Protein AF-A0A9E1XQH5-F1 (afdb_monomer)

Solvent-accessible surface area (backbone atoms only — not comparable to full-atom values): 9138 Å² total; per-residue (Å²): 137,60,81,67,62,64,58,46,59,75,70,73,56,72,79,75,79,76,75,73,79,72,80,65,74,75,76,65,63,67,52,46,58,40,55,69,58,86,58,77,74,55,77,89,54,70,82,54,55,80,88,48,47,65,60,53,40,61,75,55,39,79,35,93,59,53,69,52,74,46,81,40,78,41,68,37,90,50,63,45,96,88,67,48,63,38,78,68,43,77,44,39,32,31,36,38,61,39,36,73,74,41,15,48,62,54,20,48,73,74,64,30,89,39,46,25,66,30,34,37,34,77,34,44,41,31,38,46,40,67,46,35,83,65,12,69,44,50,46,53,52,50,50,54,52,50,51,52,52,55,54,60,74,74,108

Foldseek 3Di:
DDPVVVVCVVVVDDPDPDPPPPPPPPQPFQDQEAAFDQDDDDPVCPPDDPVCLQVLLQVQQPAPQRKDKDFDFDFGPDADPVRDTHGPDGGIKIAGPLQVVCQCVVCVVVVHPHGHGIYDCVSVCRDGRVDPCNHPSRVVVVVVVVVVVVVVVVD

Nearest PDB structures (foldseek):
  7e3v-assembly1_A  TM=2.624E-01  e=3.618E+00  Staphylococcus aureus
  6zs9-assembly1_XU  TM=2.353E-01  e=4.732E+00  Homo sapiens

Structure (mmCIF, N/CA/C/O backbone):
data_AF-A0A9E1XQH5-F1
#
_entry.id   AF-A0A9E1XQH5-F1
#
loop_
_atom_site.group_PDB
_atom_site.id
_atom_site.type_symbol
_atom_site.label_atom_id
_atom_site.label_alt_id
_atom_site.label_comp_id
_atom_site.label_asym_id
_atom_site.label_entity_id
_atom_site.label_seq_id
_atom_site.pdbx_PDB_ins_code
_atom_site.Cartn_x
_atom_site.Cartn_y
_atom_site.Cartn_z
_atom_site.occupancy
_atom_site.B_iso_or_equiv
_atom_site.auth_seq_id
_atom_site.auth_comp_id
_atom_site.auth_asym_id
_atom_site.auth_atom_id
_atom_site.pdbx_PDB_model_num
ATOM 1 N N . MET A 1 1 ? 45.219 -34.384 13.276 1.00 51.94 1 MET A N 1
ATOM 2 C CA . MET A 1 1 ? 45.361 -34.527 14.739 1.00 51.94 1 MET A CA 1
ATOM 3 C C . MET A 1 1 ? 46.814 -34.244 15.077 1.00 51.94 1 MET A C 1
ATOM 5 O O . MET A 1 1 ? 47.657 -35.108 14.854 1.00 51.94 1 MET A O 1
ATOM 9 N N . GLY A 1 2 ? 47.129 -32.997 15.432 1.00 57.16 2 GLY A N 1
ATOM 10 C CA . GLY A 1 2 ? 48.512 -32.552 15.607 1.00 57.16 2 GLY A CA 1
ATOM 11 C C . GLY A 1 2 ? 49.075 -32.980 16.961 1.00 57.16 2 GLY A C 1
ATOM 12 O O . GLY A 1 2 ? 48.338 -33.133 17.928 1.00 57.16 2 GLY A O 1
ATOM 13 N N . LEU A 1 3 ? 50.396 -33.147 17.048 1.00 57.19 3 LEU A N 1
ATOM 14 C CA . LEU A 1 3 ? 51.110 -33.479 18.291 1.00 57.19 3 LEU A CA 1
ATOM 15 C C . LEU A 1 3 ? 50.850 -32.455 19.420 1.00 57.19 3 LEU A C 1
ATOM 17 O O . LEU A 1 3 ? 50.901 -32.804 20.595 1.00 57.19 3 LEU A O 1
ATOM 21 N N . LEU A 1 4 ? 50.521 -31.212 19.053 1.00 59.56 4 LEU A N 1
ATOM 22 C CA . LEU A 1 4 ? 50.215 -30.117 19.976 1.00 59.56 4 LEU A CA 1
ATOM 23 C C . LEU A 1 4 ? 48.870 -30.288 20.704 1.00 59.56 4 LEU A C 1
ATOM 25 O O . LEU A 1 4 ? 48.764 -29.874 21.856 1.00 59.56 4 LEU A O 1
ATOM 29 N N . ASP A 1 5 ? 4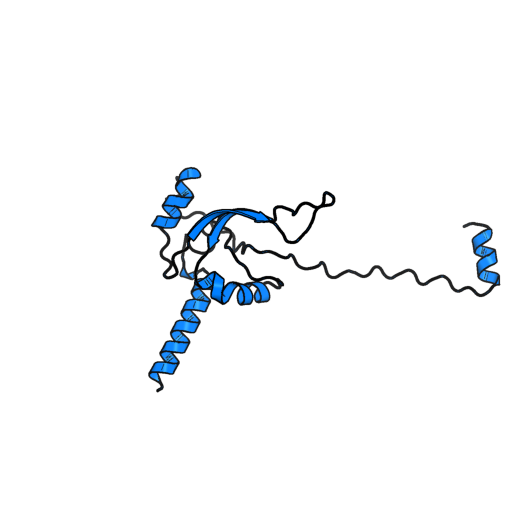7.883 -30.954 20.093 1.00 56.72 5 ASP A N 1
ATOM 30 C CA . ASP A 1 5 ? 46.562 -31.164 20.709 1.00 56.72 5 ASP A CA 1
ATOM 31 C C . ASP A 1 5 ? 46.646 -32.121 21.910 1.00 56.72 5 ASP A C 1
ATOM 33 O O . ASP A 1 5 ? 45.965 -31.938 22.915 1.00 56.72 5 ASP A O 1
ATOM 37 N N . LYS A 1 6 ? 47.569 -33.090 21.860 1.00 58.00 6 LYS A N 1
ATOM 38 C CA . LYS A 1 6 ? 47.775 -34.075 22.934 1.00 58.00 6 LYS A CA 1
ATOM 39 C C . LYS A 1 6 ? 48.480 -33.505 24.169 1.00 58.00 6 LYS A C 1
ATOM 41 O O . LYS A 1 6 ? 48.328 -34.043 25.260 1.00 58.00 6 LYS A O 1
ATOM 46 N N . ILE A 1 7 ? 49.255 -32.427 24.019 1.00 61.50 7 ILE A N 1
ATOM 47 C CA . ILE A 1 7 ? 49.941 -31.770 25.147 1.00 61.50 7 ILE A CA 1
ATOM 48 C C . ILE A 1 7 ? 48.955 -30.887 25.928 1.00 61.50 7 ILE A C 1
ATOM 50 O O . ILE A 1 7 ? 49.052 -30.784 27.149 1.00 61.50 7 ILE A O 1
ATOM 54 N N . ALA A 1 8 ? 47.969 -30.296 25.246 1.00 57.22 8 ALA A N 1
ATOM 55 C CA . ALA A 1 8 ? 46.951 -29.457 25.875 1.00 57.22 8 ALA A CA 1
ATOM 56 C C . ALA A 1 8 ? 45.984 -30.252 26.777 1.00 57.22 8 ALA A C 1
ATOM 58 O O . ALA A 1 8 ? 45.552 -29.732 27.808 1.00 57.22 8 ALA A O 1
ATOM 59 N N . GLU A 1 9 ? 45.704 -31.519 26.447 1.00 57.19 9 GLU A N 1
ATOM 60 C CA . GLU A 1 9 ? 44.874 -32.415 27.270 1.00 57.19 9 GLU A CA 1
ATOM 61 C C . GLU A 1 9 ? 45.550 -32.820 28.596 1.00 57.19 9 GLU A C 1
ATOM 63 O O . GLU A 1 9 ? 44.859 -33.051 29.587 1.00 57.19 9 GLU A O 1
ATOM 68 N N . LEU A 1 10 ? 46.890 -32.824 28.671 1.00 61.06 10 LEU A N 1
ATOM 69 C CA . LEU A 1 10 ? 47.632 -33.183 29.890 1.00 61.06 10 LEU A CA 1
ATOM 70 C C . LEU A 1 10 ? 47.604 -32.090 30.979 1.00 61.06 10 LEU A C 1
ATOM 72 O O . LEU A 1 10 ? 47.848 -32.381 32.147 1.00 61.06 10 LEU A O 1
ATOM 76 N N . PHE A 1 11 ? 47.289 -30.842 30.613 1.00 63.22 11 PHE A N 1
ATOM 77 C CA . PHE A 1 11 ? 47.211 -29.692 31.528 1.00 63.22 11 PHE A CA 1
ATOM 78 C C . PHE A 1 11 ? 45.770 -29.314 31.917 1.00 63.22 11 PHE A C 1
ATOM 80 O O . PHE A 1 11 ? 45.518 -28.202 32.381 1.00 63.22 11 PHE A O 1
ATOM 87 N N . GLY A 1 12 ? 44.808 -30.230 31.749 1.00 53.56 12 GLY A N 1
ATOM 88 C CA . GLY A 1 12 ? 43.446 -30.065 32.272 1.00 53.56 12 GLY A CA 1
ATOM 89 C C . GLY A 1 12 ? 42.628 -28.960 31.599 1.00 53.56 12 GLY A C 1
ATOM 90 O O . GLY A 1 12 ? 41.647 -28.479 32.168 1.00 53.56 12 GLY A O 1
ATOM 91 N N . ARG A 1 13 ? 43.005 -28.534 30.388 1.00 53.34 13 ARG A N 1
ATOM 92 C CA . ARG A 1 13 ? 42.251 -27.524 29.645 1.00 53.34 13 ARG A CA 1
ATOM 93 C C . ARG A 1 13 ? 41.124 -28.215 28.883 1.00 53.34 13 ARG A C 1
ATOM 95 O O . ARG A 1 13 ? 41.346 -28.783 27.820 1.00 53.34 13 ARG A O 1
ATOM 102 N N . ALA A 1 14 ? 39.921 -28.186 29.457 1.00 55.75 14 ALA A N 1
ATOM 103 C CA . ALA A 1 14 ? 38.714 -28.667 28.793 1.00 55.75 14 ALA A CA 1
ATOM 104 C C . ALA A 1 14 ? 38.584 -28.027 27.394 1.00 55.75 14 ALA A C 1
ATOM 106 O O . ALA A 1 14 ? 38.862 -26.826 27.257 1.00 55.75 14 ALA A O 1
ATOM 107 N N . PRO A 1 15 ? 38.181 -28.790 26.359 1.00 46.06 15 PRO A N 1
ATOM 108 C CA . PRO A 1 15 ? 37.959 -28.232 25.033 1.00 46.06 15 PRO A CA 1
ATOM 109 C C . PRO A 1 15 ? 36.944 -27.094 25.142 1.00 46.06 15 PRO A C 1
ATOM 111 O O . PRO A 1 15 ? 35.913 -27.229 25.804 1.00 46.06 15 PRO A O 1
ATOM 114 N N . ALA A 1 16 ? 37.266 -25.952 24.528 1.00 53.50 16 ALA A N 1
ATOM 115 C CA . ALA A 1 16 ? 36.367 -24.808 24.493 1.00 53.50 16 ALA A CA 1
ATOM 116 C C . ALA A 1 16 ? 34.998 -25.273 23.970 1.00 53.50 16 ALA A C 1
ATOM 118 O O . ALA A 1 16 ? 34.963 -25.992 22.964 1.00 53.50 16 ALA A O 1
ATOM 119 N N . PRO A 1 17 ? 33.883 -24.910 24.631 1.00 44.25 17 PRO A N 1
ATOM 120 C CA . PRO A 1 17 ? 32.570 -25.289 24.144 1.00 44.25 17 PRO A CA 1
ATOM 121 C C . PRO A 1 17 ? 32.439 -24.768 22.715 1.00 44.25 17 PRO A C 1
ATOM 123 O O . PRO A 1 17 ? 32.584 -23.568 22.471 1.00 44.25 17 PRO A O 1
ATOM 126 N N . GLN A 1 18 ? 32.217 -25.683 21.768 1.00 46.84 18 GLN A N 1
ATOM 127 C CA . GLN A 1 18 ? 31.791 -25.326 20.423 1.00 46.84 18 GLN A CA 1
ATOM 128 C C . GLN A 1 18 ? 30.598 -24.399 20.592 1.00 46.84 18 GLN A C 1
ATOM 130 O O . GLN A 1 18 ? 29.584 -24.793 21.171 1.00 46.84 18 GLN A O 1
ATOM 135 N N . ALA A 1 19 ? 30.760 -23.148 20.160 1.00 44.06 19 ALA A N 1
ATOM 136 C CA . ALA A 1 19 ? 29.674 -22.197 20.123 1.00 44.06 19 ALA A CA 1
ATOM 137 C C . ALA A 1 19 ? 28.535 -22.870 19.359 1.00 44.06 19 ALA A C 1
ATOM 139 O O . ALA A 1 19 ? 28.650 -23.110 18.155 1.00 44.06 19 ALA A O 1
ATOM 140 N N . ALA A 1 20 ? 27.470 -23.230 20.078 1.00 42.19 20 ALA A N 1
ATOM 141 C CA . ALA A 1 20 ? 26.219 -23.607 19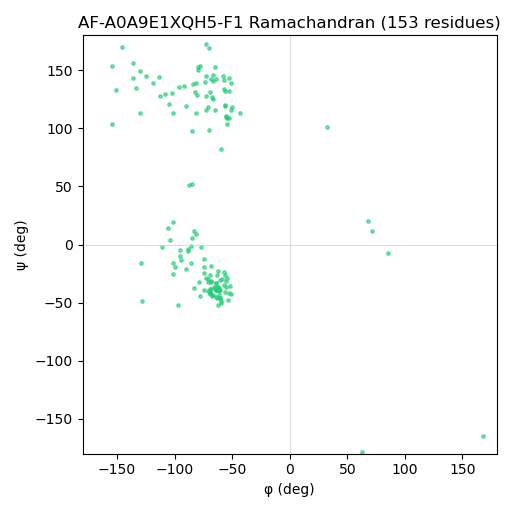.462 1.00 42.19 20 ALA A CA 1
ATOM 142 C C . ALA A 1 20 ? 25.910 -22.489 18.470 1.00 42.19 20 ALA A C 1
ATOM 144 O O . ALA A 1 20 ? 25.842 -21.321 18.865 1.00 42.19 20 ALA A O 1
ATOM 145 N N . ALA A 1 21 ? 25.831 -22.831 17.184 1.00 41.75 21 ALA A N 1
ATOM 146 C CA . ALA A 1 21 ? 25.380 -21.904 16.171 1.00 41.75 21 ALA A CA 1
ATOM 147 C C . ALA A 1 21 ? 24.021 -21.400 16.649 1.00 41.75 21 ALA A C 1
ATOM 149 O O . ALA A 1 21 ? 23.037 -22.138 16.626 1.00 41.75 21 ALA A O 1
ATOM 150 N N . ALA A 1 22 ? 23.993 -20.172 17.169 1.00 43.47 22 ALA A N 1
ATOM 151 C CA . ALA A 1 22 ? 22.757 -19.484 17.433 1.00 43.47 22 ALA A CA 1
ATOM 152 C C . ALA A 1 22 ? 22.026 -19.499 16.094 1.00 43.47 22 ALA A C 1
ATOM 154 O O . ALA A 1 22 ? 22.469 -18.870 15.130 1.00 43.47 22 ALA A O 1
ATOM 155 N N . THR A 1 23 ? 20.942 -20.265 16.011 1.00 44.19 23 THR A N 1
ATOM 156 C CA . THR A 1 23 ? 19.894 -20.048 15.025 1.00 44.19 23 THR A CA 1
ATOM 157 C C . THR A 1 23 ? 19.378 -18.650 15.307 1.00 44.19 23 THR A C 1
ATOM 159 O O . THR A 1 23 ? 18.441 -18.466 16.081 1.00 44.19 23 THR A O 1
ATOM 162 N N . GLY A 1 24 ? 20.092 -17.650 14.789 1.00 42.28 24 GLY A N 1
ATOM 163 C CA . GLY A 1 24 ? 19.702 -16.265 14.895 1.00 42.28 24 GLY A CA 1
ATOM 164 C C . GLY A 1 24 ? 18.313 -16.189 14.303 1.00 42.28 24 GLY A C 1
ATOM 165 O O . GLY A 1 24 ? 18.127 -16.564 13.143 1.00 42.28 24 GLY A O 1
ATOM 166 N N . GLU A 1 25 ? 17.343 -15.767 15.113 1.00 50.75 25 GLU A N 1
ATOM 167 C CA . GLU A 1 25 ? 16.051 -15.331 14.608 1.00 50.75 25 GLU A CA 1
ATOM 168 C C . GLU A 1 25 ? 16.336 -14.465 13.387 1.00 50.75 25 GLU A C 1
ATOM 170 O O . GLU A 1 25 ? 16.982 -13.417 13.497 1.00 50.75 25 GLU A O 1
ATOM 175 N N . GLN A 1 26 ? 15.940 -14.941 12.203 1.00 53.28 26 GLN A N 1
ATOM 176 C CA . GLN A 1 26 ? 16.065 -14.149 10.994 1.00 53.28 26 GLN A CA 1
ATOM 177 C C . GLN A 1 26 ? 15.331 -12.846 11.270 1.00 53.28 26 GLN A C 1
ATOM 179 O O . GLN A 1 26 ? 14.109 -12.828 11.429 1.00 53.28 26 GLN A O 1
ATOM 184 N N . LYS A 1 27 ? 16.104 -11.766 11.407 1.00 60.59 27 LYS A N 1
ATOM 185 C CA . LYS A 1 27 ? 15.593 -10.443 11.735 1.00 60.59 27 LYS A CA 1
ATOM 186 C C . LYS A 1 27 ? 14.518 -10.125 10.701 1.00 60.59 27 LYS A C 1
ATOM 188 O O . LYS A 1 27 ? 14.832 -9.978 9.513 1.00 60.59 27 LYS A O 1
ATOM 193 N N . LYS A 1 28 ? 13.257 -10.124 11.147 1.00 63.56 28 LYS A N 1
ATOM 194 C CA . LYS A 1 28 ? 12.095 -10.038 10.258 1.00 63.56 28 LYS A CA 1
ATOM 195 C C . LYS A 1 28 ? 12.242 -8.825 9.333 1.00 63.56 28 LYS A C 1
ATOM 197 O O . LYS A 1 28 ? 12.821 -7.815 9.750 1.00 63.56 28 LYS A O 1
ATOM 202 N N . PRO A 1 29 ? 11.808 -8.932 8.065 1.00 63.81 29 PRO A N 1
ATOM 203 C CA . PRO A 1 29 ? 12.027 -7.878 7.088 1.00 63.81 29 PRO A CA 1
ATOM 204 C C . PRO A 1 29 ? 11.435 -6.555 7.588 1.00 63.81 29 PRO A C 1
ATOM 206 O O . PRO A 1 29 ? 10.401 -6.521 8.242 1.00 63.81 29 PRO A O 1
ATOM 209 N N . ALA A 1 30 ? 12.124 -5.451 7.322 1.00 71.25 30 ALA A N 1
ATOM 210 C CA . ALA A 1 30 ? 11.642 -4.116 7.655 1.00 71.25 30 ALA A CA 1
ATOM 211 C C . ALA A 1 30 ? 10.788 -3.584 6.500 1.00 71.25 30 ALA A C 1
ATOM 213 O O . ALA A 1 30 ? 11.089 -2.520 5.963 1.00 71.25 30 ALA A O 1
ATOM 214 N N . ARG A 1 31 ? 9.802 -4.375 6.051 1.00 82.25 31 ARG A N 1
ATOM 215 C CA . ARG A 1 31 ? 9.032 -4.017 4.862 1.00 82.25 31 ARG A CA 1
ATOM 216 C C . ARG A 1 31 ? 8.189 -2.773 5.136 1.00 82.25 31 ARG A C 1
ATOM 218 O O . ARG A 1 31 ? 7.427 -2.720 6.099 1.00 82.25 31 ARG A O 1
ATOM 225 N N . GLN A 1 32 ? 8.324 -1.774 4.276 1.00 85.94 32 GLN A N 1
ATOM 226 C CA . GLN A 1 32 ? 7.531 -0.546 4.273 1.00 85.94 32 GLN A CA 1
ATOM 227 C C . GLN A 1 32 ? 6.336 -0.633 3.322 1.00 85.94 32 GLN A C 1
ATOM 229 O O . GLN A 1 32 ? 5.434 0.209 3.394 1.00 85.94 32 GLN A O 1
ATOM 234 N N . VAL A 1 33 ? 6.315 -1.646 2.454 1.00 87.81 33 VAL A N 1
ATOM 235 C CA . VAL A 1 33 ? 5.271 -1.860 1.450 1.00 87.81 33 VAL A CA 1
ATOM 236 C C . VAL A 1 33 ? 4.474 -3.120 1.764 1.00 87.81 33 VAL A C 1
ATOM 238 O O . VAL A 1 33 ? 5.041 -4.196 1.959 1.00 87.81 33 VAL A O 1
ATOM 241 N N . TYR A 1 34 ? 3.151 -2.982 1.802 1.00 86.69 34 TYR A N 1
ATOM 242 C CA . TYR A 1 34 ? 2.228 -4.104 1.912 1.00 86.69 34 TYR A CA 1
ATOM 243 C C . TYR A 1 34 ? 2.018 -4.742 0.536 1.00 86.69 34 TYR A C 1
ATOM 245 O O . TYR A 1 34 ? 1.435 -4.106 -0.337 1.00 86.69 34 TYR A O 1
ATOM 253 N N . GLY A 1 35 ? 2.480 -5.983 0.357 1.00 80.88 35 GLY A N 1
ATOM 254 C CA . GLY A 1 35 ? 2.369 -6.729 -0.908 1.00 80.88 35 GLY A CA 1
ATOM 255 C C . GLY A 1 35 ? 0.944 -7.178 -1.248 1.00 80.88 35 GLY A C 1
ATOM 256 O O . GLY A 1 35 ? 0.569 -7.220 -2.413 1.00 80.88 35 GLY A O 1
ATOM 257 N N . GLY A 1 36 ? 0.135 -7.471 -0.224 1.00 75.94 36 GLY A N 1
ATOM 258 C CA . GLY A 1 36 ? -1.198 -8.043 -0.400 1.00 75.94 36 GLY A CA 1
ATOM 259 C C . GLY A 1 36 ? -1.197 -9.431 -1.058 1.00 75.94 36 GLY A C 1
ATOM 260 O O . GLY A 1 36 ? -0.139 -10.007 -1.313 1.00 75.94 36 GLY A O 1
ATOM 261 N N . PRO A 1 37 ? -2.389 -10.007 -1.280 1.00 70.88 37 PRO A N 1
ATOM 262 C CA . PRO A 1 37 ? -2.530 -11.211 -2.084 1.00 70.88 37 PRO A CA 1
ATOM 263 C C . PRO A 1 37 ? -2.331 -10.889 -3.569 1.00 70.88 37 PRO A C 1
ATOM 265 O O . PRO A 1 37 ? -2.765 -9.839 -4.050 1.00 70.88 37 PRO A O 1
ATOM 268 N N . GLU A 1 38 ? -1.736 -11.823 -4.304 1.00 69.62 38 GLU A N 1
ATOM 269 C CA . GLU A 1 38 ? -1.740 -11.789 -5.763 1.00 69.62 38 GLU A CA 1
ATOM 270 C C . GLU A 1 38 ? -3.162 -12.064 -6.272 1.00 69.62 38 GLU A C 1
ATOM 272 O O . GLU A 1 38 ? -3.839 -12.979 -5.797 1.00 69.62 38 GLU A O 1
ATOM 277 N N . ILE A 1 39 ? -3.651 -11.225 -7.187 1.00 72.56 39 ILE A N 1
ATOM 278 C CA . ILE A 1 39 ? -5.005 -11.333 -7.740 1.00 72.56 39 ILE A CA 1
ATOM 279 C C . ILE A 1 39 ? -4.945 -11.121 -9.247 1.00 72.56 39 ILE A C 1
ATOM 281 O O . ILE A 1 39 ? -4.187 -10.274 -9.726 1.00 72.56 39 ILE A O 1
ATOM 285 N N . GLU A 1 40 ? -5.780 -11.856 -9.976 1.00 75.19 40 GLU A N 1
ATOM 286 C CA . GLU A 1 40 ? -5.930 -11.692 -11.417 1.00 75.19 40 GLU A CA 1
ATOM 287 C C . GLU A 1 40 ? -6.359 -10.263 -11.798 1.00 75.19 40 GLU A C 1
ATOM 289 O O . GLU A 1 40 ? -7.148 -9.630 -11.079 1.00 75.19 40 GLU A O 1
ATOM 294 N N . PRO A 1 41 ? -5.869 -9.750 -12.942 1.00 74.44 41 PRO A N 1
ATOM 295 C CA . PRO A 1 41 ? -6.349 -8.501 -13.503 1.00 74.44 41 PRO A CA 1
ATOM 296 C C . PRO A 1 41 ? -7.865 -8.512 -13.759 1.00 74.44 41 PRO A C 1
ATOM 298 O O . PRO A 1 41 ? -8.372 -9.460 -14.354 1.00 74.44 41 PRO A O 1
ATOM 301 N N . PRO A 1 42 ? -8.606 -7.458 -13.371 1.00 73.00 42 PRO A N 1
ATOM 302 C CA . PRO A 1 42 ? -9.975 -7.248 -13.788 1.00 73.00 42 PRO A CA 1
ATOM 303 C C . PRO A 1 42 ? -10.021 -7.011 -15.298 1.00 73.00 42 PRO A C 1
ATOM 305 O O . PRO A 1 42 ? -9.084 -6.482 -15.900 1.00 73.00 42 PRO A O 1
ATOM 308 N N . GLU A 1 43 ? -11.159 -7.352 -15.892 1.00 80.31 43 GLU A N 1
ATOM 309 C CA . GLU A 1 43 ? -11.375 -7.338 -17.341 1.00 80.31 43 GLU A CA 1
ATOM 310 C C . GLU A 1 43 ? -11.024 -5.991 -17.993 1.00 80.31 43 GLU A C 1
ATOM 312 O O . GLU A 1 43 ? -10.339 -5.957 -19.013 1.00 80.31 43 GLU A O 1
ATOM 317 N N . TRP A 1 44 ? -11.385 -4.871 -17.353 1.00 78.50 44 TRP A N 1
ATOM 318 C CA . TRP A 1 44 ? -11.092 -3.521 -17.854 1.00 78.50 44 TRP A CA 1
ATOM 319 C C . TRP A 1 44 ? -9.593 -3.213 -17.972 1.00 78.50 44 TRP A C 1
ATOM 321 O O . TRP A 1 44 ? -9.208 -2.320 -18.723 1.00 78.50 44 TRP A O 1
ATOM 331 N N . ALA A 1 45 ? -8.747 -3.923 -17.224 1.00 79.12 45 ALA A N 1
ATOM 332 C CA . ALA A 1 45 ? -7.312 -3.690 -17.179 1.00 79.12 45 ALA A CA 1
ATOM 333 C C . ALA A 1 45 ? -6.507 -4.682 -18.028 1.00 79.12 45 ALA A C 1
ATOM 335 O O . ALA A 1 45 ? -5.348 -4.411 -18.339 1.00 79.12 45 ALA A O 1
ATOM 336 N N . ALA A 1 46 ? -7.114 -5.804 -18.430 1.00 79.56 46 ALA A N 1
ATOM 337 C CA . ALA A 1 46 ? -6.450 -6.879 -19.165 1.00 79.56 46 ALA A CA 1
ATOM 338 C C . ALA A 1 46 ? -5.884 -6.424 -20.525 1.00 79.56 46 ALA A C 1
ATOM 340 O O . ALA A 1 46 ? -4.863 -6.939 -20.975 1.00 79.56 46 ALA A O 1
ATOM 341 N N . SER A 1 47 ? -6.514 -5.433 -21.162 1.00 80.94 47 SER A N 1
ATOM 342 C CA . SER A 1 47 ? -6.109 -4.889 -22.464 1.00 80.94 47 SER A CA 1
ATOM 343 C C . SER A 1 47 ? -5.408 -3.527 -22.387 1.00 80.94 47 SER A C 1
ATOM 345 O O . SER A 1 47 ? -5.118 -2.933 -23.427 1.00 80.94 47 SER A O 1
ATOM 347 N N . LEU A 1 48 ? -5.158 -2.989 -21.186 1.00 81.75 48 LEU A N 1
ATOM 348 C CA . LEU A 1 48 ? -4.572 -1.656 -21.039 1.00 81.75 48 LEU A CA 1
ATOM 349 C C . LEU A 1 48 ? -3.041 -1.682 -21.151 1.00 81.75 48 LEU A C 1
ATOM 351 O O . LEU A 1 48 ? -2.380 -2.522 -20.536 1.00 81.75 48 LEU A O 1
ATOM 355 N N . PRO A 1 4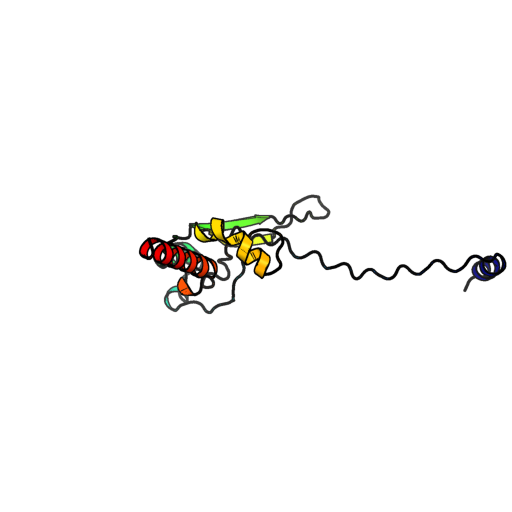9 ? -2.430 -0.714 -21.859 1.00 82.12 49 PRO A N 1
ATOM 356 C CA . PRO A 1 49 ? -0.984 -0.561 -21.842 1.00 82.12 49 PRO A CA 1
ATOM 357 C C . PRO A 1 49 ? -0.511 -0.139 -20.445 1.00 82.12 49 PRO A C 1
ATOM 359 O O . PRO A 1 49 ? -1.159 0.667 -19.774 1.00 82.12 49 PRO A O 1
ATOM 362 N N . LYS A 1 50 ? 0.676 -0.607 -20.030 1.00 73.75 50 LYS A N 1
ATOM 363 C CA . LYS A 1 50 ? 1.244 -0.341 -18.692 1.00 73.75 50 LYS A CA 1
ATOM 364 C C . LYS A 1 50 ? 1.275 1.151 -18.328 1.00 73.75 50 LYS A C 1
ATOM 366 O O . LYS A 1 50 ? 1.023 1.508 -17.183 1.00 73.75 50 LYS A O 1
ATOM 371 N N . ALA A 1 51 ? 1.517 2.021 -19.312 1.00 79.06 51 ALA A N 1
ATOM 372 C CA . ALA A 1 51 ? 1.524 3.476 -19.142 1.00 79.06 51 ALA A CA 1
ATOM 373 C C . ALA A 1 51 ? 0.160 4.066 -18.732 1.00 79.06 51 ALA A C 1
ATOM 375 O O . ALA A 1 51 ? 0.114 5.118 -18.103 1.00 79.06 51 ALA A O 1
ATOM 376 N N . LYS A 1 52 ? -0.947 3.394 -19.071 1.00 82.94 52 LYS A N 1
ATOM 377 C CA . LYS A 1 52 ? -2.319 3.824 -18.766 1.00 82.94 52 LYS A CA 1
ATOM 378 C C . LYS A 1 52 ? -2.885 3.211 -17.489 1.00 82.94 52 LYS A C 1
ATOM 380 O O . LYS A 1 52 ? -3.915 3.671 -17.009 1.00 82.94 52 LYS A O 1
ATOM 385 N N . LEU A 1 53 ? -2.201 2.227 -16.901 1.00 76.81 53 LEU A N 1
ATOM 386 C CA . LEU A 1 53 ? -2.682 1.545 -15.698 1.00 76.81 53 LEU A CA 1
ATOM 387 C C . LEU A 1 53 ? -2.855 2.496 -14.510 1.00 76.81 53 LEU A C 1
ATOM 389 O O . LEU A 1 53 ? -3.841 2.376 -13.796 1.00 76.81 53 LEU A O 1
ATOM 393 N N . MET A 1 54 ? -1.950 3.459 -14.305 1.00 78.12 54 MET A N 1
ATOM 394 C CA . MET A 1 54 ? -2.067 4.419 -13.196 1.00 78.12 54 MET A CA 1
ATOM 395 C C . MET A 1 54 ? -3.310 5.313 -13.306 1.00 78.12 54 MET A C 1
ATOM 397 O O . MET A 1 54 ? -4.021 5.507 -12.318 1.00 78.12 54 MET A O 1
ATOM 401 N N . GLU A 1 55 ? -3.562 5.849 -14.502 1.00 81.44 55 GLU A N 1
ATOM 402 C CA . GLU A 1 55 ? -4.721 6.697 -14.806 1.00 81.44 55 GLU A CA 1
ATOM 403 C C . GLU A 1 55 ? -6.014 5.896 -14.608 1.00 81.44 55 GLU A C 1
ATOM 405 O O . GLU A 1 55 ? -6.843 6.256 -13.775 1.00 81.44 55 GLU A O 1
ATOM 410 N N . ALA A 1 56 ? -6.102 4.721 -15.236 1.00 79.06 56 ALA A N 1
ATOM 411 C CA . ALA A 1 56 ? -7.260 3.843 -15.125 1.00 79.06 56 ALA A CA 1
ATOM 412 C C . ALA A 1 56 ? -7.510 3.359 -13.684 1.00 79.06 56 ALA A C 1
ATOM 414 O O . ALA A 1 56 ? -8.646 3.347 -13.224 1.00 79.06 56 ALA A O 1
ATOM 415 N N . CYS A 1 57 ? -6.467 3.032 -12.914 1.00 76.25 57 CYS A N 1
ATOM 416 C CA . CYS A 1 57 ? -6.624 2.677 -11.499 1.00 76.25 57 CYS A CA 1
ATOM 417 C C . CYS A 1 57 ? -7.146 3.841 -10.659 1.00 76.25 57 CYS A C 1
ATOM 419 O O . CYS A 1 57 ? -7.874 3.616 -9.697 1.00 76.25 57 CYS A O 1
ATOM 421 N N . THR A 1 58 ? -6.779 5.075 -11.003 1.00 76.12 58 THR A N 1
ATOM 422 C CA . THR A 1 58 ? -7.270 6.267 -10.304 1.00 76.12 58 THR A CA 1
ATOM 423 C C . THR A 1 58 ? -8.744 6.518 -10.618 1.00 76.12 58 THR A C 1
ATOM 425 O O . THR A 1 58 ? -9.506 6.846 -9.710 1.00 76.12 58 THR A O 1
ATOM 428 N N . GLU A 1 59 ? -9.157 6.322 -11.871 1.00 78.31 59 GLU A N 1
ATOM 429 C CA . GLU A 1 59 ? -10.552 6.453 -12.314 1.00 78.31 59 GLU A CA 1
ATOM 430 C C . GLU A 1 59 ? -11.456 5.351 -11.747 1.00 78.31 59 GLU A C 1
ATOM 432 O O . GLU A 1 59 ? -12.589 5.618 -11.351 1.00 78.31 59 GLU A O 1
ATOM 437 N N . GLN A 1 60 ? -10.943 4.123 -11.657 1.00 74.50 60 GLN A N 1
ATOM 438 C CA . GLN A 1 60 ? -11.684 2.950 -11.183 1.00 74.50 60 GLN A CA 1
ATOM 439 C C . GLN A 1 60 ? -11.617 2.760 -9.657 1.00 74.50 60 GLN A C 1
ATOM 441 O O . GLN A 1 60 ? -12.255 1.860 -9.111 1.00 74.50 60 GLN A O 1
ATOM 446 N N . ALA A 1 61 ? -10.856 3.581 -8.927 1.00 70.38 61 ALA A N 1
ATOM 447 C CA . ALA A 1 61 ? -10.731 3.462 -7.476 1.00 70.38 61 ALA A CA 1
ATOM 448 C C . ALA A 1 61 ? -12.033 3.862 -6.752 1.00 70.38 61 ALA A C 1
ATOM 450 O O . ALA A 1 61 ? -12.267 5.027 -6.441 1.00 70.38 61 ALA A O 1
ATOM 451 N N . VAL A 1 62 ? -12.842 2.871 -6.365 1.00 66.81 62 VAL A N 1
ATOM 452 C CA . VAL A 1 62 ? -14.126 3.063 -5.646 1.00 66.81 62 VAL A CA 1
ATOM 453 C C . VAL A 1 62 ? -13.944 3.231 -4.117 1.00 66.81 62 VAL A C 1
ATOM 455 O O . VAL A 1 62 ? -14.889 3.167 -3.332 1.00 66.81 62 VAL A O 1
ATOM 458 N N . CYS A 1 63 ? -12.717 3.434 -3.632 1.00 70.25 63 CYS A N 1
ATOM 459 C CA . CYS A 1 63 ? -12.443 3.517 -2.195 1.00 70.25 63 CYS A CA 1
ATOM 460 C C . CYS A 1 63 ? -12.779 4.903 -1.612 1.00 70.25 63 CYS A C 1
ATOM 462 O O . CYS A 1 63 ? -12.239 5.918 -2.053 1.00 70.25 63 CYS A O 1
ATOM 464 N N . ARG A 1 64 ? -13.565 4.944 -0.522 1.00 69.50 64 ARG A N 1
ATOM 465 C CA . ARG A 1 64 ? -13.897 6.184 0.220 1.00 69.50 64 ARG A CA 1
ATOM 466 C C . ARG A 1 64 ? -12.664 6.964 0.692 1.00 69.50 64 ARG A C 1
ATOM 468 O O . ARG A 1 64 ? -12.714 8.185 0.780 1.00 69.50 64 ARG A O 1
ATOM 475 N N . PHE A 1 65 ? -11.565 6.277 1.003 1.00 70.56 65 PHE A N 1
ATOM 476 C CA . PHE A 1 65 ? -10.328 6.908 1.482 1.00 70.56 65 PHE A CA 1
ATOM 477 C C . PHE A 1 65 ? -9.407 7.401 0.357 1.00 70.56 65 PHE A C 1
ATOM 479 O O . PHE A 1 65 ? -8.294 7.809 0.676 1.00 70.56 65 PHE A O 1
ATOM 486 N N . LYS A 1 66 ? -9.867 7.324 -0.907 1.00 71.12 66 LYS A N 1
ATOM 487 C CA . LYS A 1 66 ? -9.216 7.706 -2.174 1.00 71.12 66 LYS A CA 1
ATOM 488 C C . LYS A 1 66 ? -7.687 7.522 -2.181 1.00 71.12 66 LYS A C 1
ATOM 490 O O . LYS A 1 66 ? -6.966 8.369 -1.652 1.00 71.12 66 LYS A O 1
ATOM 495 N N . PRO A 1 67 ? -7.160 6.443 -2.785 1.00 76.44 67 PRO A N 1
ATOM 496 C CA . PRO A 1 67 ? -5.721 6.233 -2.827 1.00 76.44 67 PRO A CA 1
ATOM 497 C C . PRO A 1 67 ? -5.020 7.298 -3.685 1.00 76.44 67 PRO A C 1
ATOM 499 O O . PRO A 1 67 ? -5.507 7.677 -4.747 1.00 76.44 67 PRO A O 1
ATOM 502 N N . HIS A 1 68 ? -3.854 7.751 -3.232 1.00 82.25 68 HIS A N 1
ATOM 503 C CA . HIS A 1 68 ? -2.868 8.436 -4.056 1.00 82.25 68 HIS A CA 1
ATOM 504 C C . HIS A 1 68 ? -1.927 7.388 -4.651 1.00 82.25 68 HIS A C 1
ATOM 506 O O . HIS A 1 68 ? -1.288 6.648 -3.902 1.00 82.25 68 HIS A O 1
ATOM 512 N N . ILE A 1 69 ? -1.898 7.309 -5.980 1.00 82.38 69 ILE A N 1
ATOM 513 C CA . ILE A 1 69 ? -1.130 6.329 -6.750 1.00 82.38 69 ILE A CA 1
ATOM 514 C C . ILE A 1 69 ? 0.042 7.043 -7.419 1.00 82.38 69 ILE A C 1
ATOM 516 O O . ILE A 1 69 ? -0.149 8.065 -8.077 1.00 82.38 69 ILE A O 1
ATOM 520 N N . GLU A 1 70 ? 1.246 6.505 -7.261 1.00 81.38 70 GLU A N 1
ATOM 521 C CA . GLU A 1 70 ? 2.469 7.090 -7.810 1.00 81.38 70 GLU A CA 1
ATOM 522 C C . GLU A 1 70 ? 3.544 6.020 -8.035 1.00 81.38 70 GLU A C 1
ATOM 524 O O . GLU A 1 70 ? 3.570 4.986 -7.365 1.00 81.38 70 GLU A O 1
ATOM 529 N N . LEU A 1 71 ? 4.450 6.266 -8.984 1.00 84.38 71 LEU A N 1
ATOM 530 C CA . LEU A 1 71 ? 5.644 5.441 -9.146 1.00 84.38 71 LEU A CA 1
ATOM 531 C C . LEU A 1 71 ? 6.613 5.742 -7.995 1.00 84.38 71 LEU A C 1
ATOM 533 O O . LEU A 1 71 ? 6.938 6.903 -7.730 1.00 84.38 71 LEU A O 1
ATOM 537 N N . LYS A 1 72 ? 7.076 4.704 -7.303 1.00 85.50 72 LYS A N 1
ATOM 538 C CA . LYS A 1 72 ? 7.954 4.820 -6.145 1.00 85.50 72 LYS A CA 1
ATOM 539 C C . LYS A 1 72 ? 9.122 3.865 -6.222 1.00 85.50 72 LYS A C 1
ATOM 541 O O . LYS A 1 72 ? 8.952 2.663 -6.401 1.00 85.50 72 LYS A O 1
ATOM 546 N N . ARG A 1 73 ? 10.287 4.425 -5.909 1.00 87.94 73 ARG A N 1
ATOM 547 C CA . ARG A 1 73 ? 11.438 3.690 -5.408 1.00 87.94 73 ARG A CA 1
ATOM 548 C C . ARG A 1 73 ? 11.511 3.881 -3.898 1.00 87.94 73 ARG A C 1
ATOM 550 O O . ARG A 1 73 ? 11.719 4.996 -3.422 1.00 87.94 73 ARG A O 1
ATOM 557 N N . ILE A 1 74 ? 11.290 2.810 -3.147 1.00 86.31 74 ILE A N 1
ATOM 558 C CA . ILE A 1 74 ? 11.311 2.805 -1.685 1.00 86.31 74 ILE A CA 1
ATOM 559 C C . ILE A 1 74 ? 12.602 2.138 -1.250 1.00 86.31 74 ILE A C 1
ATOM 561 O O . ILE A 1 74 ? 12.878 0.992 -1.598 1.00 86.31 74 ILE A O 1
ATOM 565 N N . MET A 1 75 ? 13.397 2.886 -0.496 1.00 84.94 75 MET A N 1
ATOM 566 C CA . MET A 1 75 ? 14.650 2.400 0.060 1.00 84.94 75 MET A CA 1
ATOM 567 C C . MET A 1 75 ? 14.364 1.607 1.332 1.00 84.94 75 MET A C 1
ATOM 569 O O . MET A 1 75 ? 13.541 2.015 2.155 1.00 84.94 75 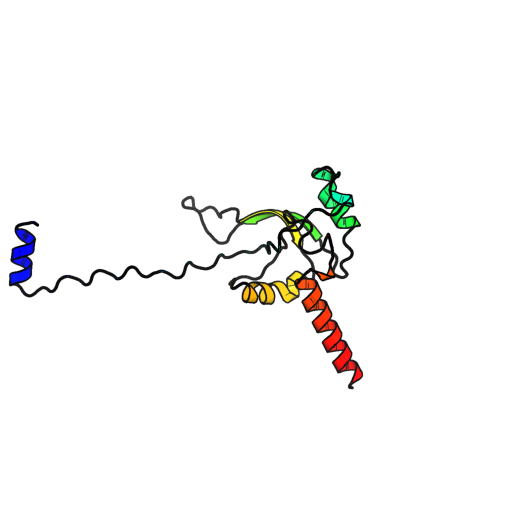MET A O 1
ATOM 573 N N . SER A 1 76 ? 15.064 0.493 1.498 1.00 80.00 76 SER A N 1
ATOM 574 C CA . SER A 1 76 ? 15.002 -0.315 2.705 1.00 80.00 76 SER A CA 1
ATOM 575 C C . SER A 1 76 ? 15.718 0.388 3.860 1.00 80.00 76 SER A C 1
ATOM 577 O O . SER A 1 76 ? 16.407 1.395 3.690 1.00 80.00 76 SER A O 1
ATOM 579 N N . THR A 1 77 ? 15.595 -0.174 5.058 1.00 75.00 77 THR A N 1
ATOM 580 C CA . THR A 1 77 ? 16.398 0.239 6.219 1.00 75.00 77 THR A CA 1
ATOM 581 C C . THR A 1 77 ? 17.756 -0.471 6.293 1.00 75.00 77 THR A C 1
ATOM 583 O O . THR A 1 77 ? 18.540 -0.206 7.205 1.00 75.00 77 THR A O 1
ATOM 586 N N . ARG A 1 78 ? 18.047 -1.377 5.351 1.00 75.56 78 ARG A N 1
ATOM 587 C CA . ARG A 1 78 ? 19.295 -2.141 5.273 1.00 75.56 78 ARG A CA 1
ATOM 588 C C . ARG A 1 78 ? 20.297 -1.405 4.391 1.00 75.56 78 ARG A C 1
ATOM 590 O O . ARG A 1 78 ? 19.951 -0.897 3.324 1.00 75.56 78 ARG A O 1
ATOM 597 N N . ARG A 1 79 ? 21.543 -1.354 4.863 1.00 79.75 79 ARG A N 1
ATOM 598 C CA . ARG A 1 79 ? 22.676 -0.828 4.101 1.00 79.75 79 ARG A CA 1
ATOM 599 C C . ARG A 1 79 ? 23.417 -1.975 3.432 1.00 79.75 79 ARG A C 1
ATOM 601 O O . ARG A 1 79 ? 23.675 -2.990 4.077 1.00 79.75 79 ARG A O 1
ATOM 608 N N . GLN A 1 80 ? 23.764 -1.778 2.170 1.00 77.44 80 GLN A N 1
ATOM 609 C CA . GLN A 1 80 ? 24.703 -2.611 1.438 1.00 77.44 80 GLN A CA 1
ATOM 610 C C . GLN A 1 80 ? 26.124 -2.401 1.965 1.00 77.44 80 GLN A C 1
ATOM 612 O O . GLN A 1 80 ? 26.410 -1.481 2.736 1.00 77.44 80 GLN A O 1
ATOM 617 N N . PHE A 1 81 ? 27.027 -3.274 1.524 1.00 79.38 81 PHE A N 1
ATOM 618 C CA . PHE A 1 81 ? 28.449 -3.202 1.849 1.00 79.38 81 PHE A CA 1
ATOM 619 C C . PHE A 1 81 ? 29.098 -1.878 1.407 1.00 79.38 81 PHE A C 1
ATOM 621 O O . PHE A 1 81 ? 30.015 -1.394 2.063 1.00 79.38 81 PHE A O 1
ATOM 628 N N . ASP A 1 82 ? 28.588 -1.262 0.340 1.00 84.06 82 ASP A N 1
ATOM 629 C CA . ASP A 1 82 ? 29.019 0.047 -0.164 1.00 84.06 82 ASP A CA 1
ATOM 630 C C . ASP A 1 82 ? 28.484 1.239 0.666 1.00 84.06 82 ASP A C 1
ATOM 632 O O . ASP A 1 82 ? 28.806 2.392 0.386 1.00 84.06 82 ASP A O 1
ATOM 636 N N . GLY A 1 83 ? 27.672 0.976 1.697 1.00 80.00 83 GLY A N 1
ATOM 637 C CA . GLY A 1 83 ? 27.058 1.981 2.561 1.00 80.00 83 GLY A CA 1
ATOM 638 C C . GLY A 1 83 ? 25.742 2.569 2.039 1.00 80.00 83 GLY A C 1
ATOM 639 O O . GLY A 1 83 ? 25.077 3.282 2.800 1.00 80.00 83 GLY A O 1
ATOM 640 N N . ASN A 1 84 ? 25.329 2.250 0.808 1.00 84.00 84 ASN A N 1
ATOM 641 C CA . ASN A 1 84 ? 24.062 2.701 0.236 1.00 84.00 84 ASN A CA 1
ATOM 642 C C . ASN A 1 84 ? 22.884 1.889 0.782 1.00 84.00 84 ASN A C 1
ATOM 644 O O . ASN A 1 84 ? 23.024 0.738 1.194 1.00 84.00 84 ASN A O 1
ATOM 648 N N . LEU A 1 85 ? 21.693 2.490 0.805 1.00 81.31 85 LEU A N 1
ATOM 649 C CA . LEU A 1 85 ? 20.477 1.753 1.146 1.00 81.31 85 LEU A CA 1
ATOM 650 C C . LEU A 1 85 ? 20.085 0.839 -0.016 1.00 81.31 85 LEU A C 1
ATOM 652 O O . LEU A 1 85 ? 20.134 1.242 -1.177 1.00 81.31 85 LEU A O 1
ATOM 656 N N . GLU A 1 86 ? 19.644 -0.375 0.297 1.00 84.31 86 GLU A N 1
ATOM 657 C CA . GLU A 1 86 ? 19.070 -1.265 -0.716 1.00 84.31 86 GLU A CA 1
ATOM 658 C C . GLU A 1 86 ? 17.729 -0.716 -1.196 1.00 84.31 86 GLU A C 1
ATOM 660 O O . GLU A 1 86 ? 16.944 -0.212 -0.391 1.00 84.31 86 GLU A O 1
ATOM 665 N N . THR A 1 87 ? 17.427 -0.850 -2.488 1.00 85.31 87 THR A N 1
ATOM 666 C CA . THR A 1 87 ? 16.054 -0.632 -2.960 1.00 85.31 87 THR A CA 1
ATOM 667 C C . THR A 1 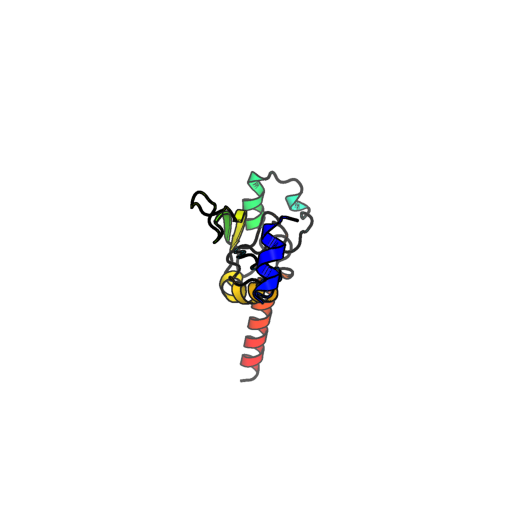87 ? 15.188 -1.786 -2.464 1.00 85.31 87 THR A C 1
ATOM 669 O O . THR A 1 87 ? 15.438 -2.941 -2.793 1.00 85.31 87 THR A O 1
ATOM 672 N N . GLU A 1 88 ? 14.180 -1.475 -1.654 1.00 83.31 88 GLU A N 1
ATOM 673 C CA . GLU A 1 88 ? 13.220 -2.448 -1.129 1.00 83.31 88 GLU A CA 1
ATOM 674 C C . GLU A 1 88 ? 12.103 -2.734 -2.133 1.00 83.31 88 GLU A C 1
ATOM 676 O O . GLU A 1 88 ? 11.625 -3.861 -2.246 1.00 83.31 88 GLU A O 1
ATOM 681 N N . TYR A 1 89 ? 11.681 -1.691 -2.846 1.00 85.94 89 TYR A N 1
ATOM 682 C CA . TYR A 1 89 ? 10.598 -1.746 -3.812 1.00 85.94 89 TYR A CA 1
ATOM 683 C C . TYR A 1 89 ? 10.822 -0.709 -4.911 1.00 85.94 89 TYR A C 1
ATOM 685 O O . TYR A 1 89 ? 11.113 0.450 -4.614 1.00 85.94 89 TYR A O 1
ATOM 693 N N . ASP A 1 90 ? 10.664 -1.117 -6.167 1.00 87.75 90 ASP A N 1
ATOM 694 C CA . ASP A 1 90 ? 10.632 -0.231 -7.333 1.00 87.75 90 ASP A CA 1
ATOM 695 C C . ASP A 1 90 ? 9.393 -0.589 -8.164 1.00 87.75 90 ASP A C 1
ATOM 697 O O . ASP A 1 90 ? 9.267 -1.709 -8.668 1.00 87.75 90 ASP A O 1
ATOM 701 N N . GLY A 1 91 ? 8.422 0.318 -8.235 1.00 83.81 91 GLY A N 1
ATOM 702 C CA . GLY A 1 91 ? 7.149 0.029 -8.886 1.00 83.81 91 GLY A CA 1
ATOM 703 C C . GLY A 1 91 ? 6.063 1.054 -8.616 1.00 83.81 91 GLY A C 1
ATOM 704 O O . GLY A 1 91 ? 6.319 2.158 -8.142 1.00 83.81 91 GLY A O 1
ATOM 705 N N . ILE A 1 92 ? 4.821 0.688 -8.918 1.00 80.25 92 ILE A N 1
ATOM 706 C CA . ILE A 1 92 ? 3.662 1.536 -8.622 1.00 80.25 92 ILE A CA 1
ATOM 707 C C . ILE A 1 92 ? 3.280 1.307 -7.163 1.00 80.25 92 ILE A C 1
ATOM 709 O O . ILE A 1 92 ? 3.164 0.166 -6.730 1.00 80.25 92 ILE A O 1
ATOM 713 N N . ALA A 1 93 ? 3.080 2.360 -6.385 1.00 84.31 93 ALA A N 1
ATOM 714 C CA . ALA A 1 93 ? 2.668 2.253 -4.994 1.00 84.31 93 ALA A CA 1
ATOM 715 C C . ALA A 1 93 ? 1.470 3.160 -4.707 1.00 84.31 93 ALA A C 1
ATOM 717 O O . ALA A 1 93 ? 1.293 4.210 -5.326 1.00 84.31 93 ALA A O 1
ATOM 718 N N . GLY A 1 94 ? 0.636 2.732 -3.763 1.00 81.56 94 GLY A N 1
ATOM 719 C CA . GLY A 1 94 ? -0.558 3.450 -3.335 1.00 81.56 94 GLY A CA 1
ATOM 720 C C . GLY A 1 94 ? -0.497 3.833 -1.861 1.00 81.56 94 GLY A C 1
ATOM 721 O O . GLY A 1 94 ? -0.107 3.026 -1.020 1.00 81.56 94 GLY A O 1
ATOM 722 N N . GLY A 1 95 ? -0.930 5.044 -1.523 1.00 83.69 95 GLY A N 1
ATOM 723 C CA . GLY A 1 95 ? -1.136 5.485 -0.141 1.00 83.69 95 GLY A CA 1
ATOM 724 C C . GLY A 1 95 ? -2.556 6.001 0.073 1.00 83.69 95 GLY A C 1
ATOM 725 O O . GLY A 1 95 ? -3.132 6.609 -0.819 1.00 83.69 95 GLY A O 1
ATOM 726 N N . CYS A 1 96 ? -3.150 5.793 1.249 1.00 82.38 96 CYS A N 1
ATOM 727 C CA . CYS A 1 96 ? -4.446 6.393 1.596 1.00 82.38 96 CYS A CA 1
ATOM 728 C C . CYS A 1 96 ? -4.526 6.731 3.090 1.00 82.38 96 CYS A C 1
ATOM 730 O O . CYS A 1 96 ? -3.667 6.320 3.873 1.00 82.38 96 CYS A O 1
ATOM 732 N N . GLY A 1 97 ? -5.562 7.471 3.498 1.00 81.56 97 GLY A N 1
ATOM 733 C CA . GLY A 1 97 ? -5.773 7.828 4.907 1.00 81.56 97 GLY A CA 1
ATOM 734 C C . GLY A 1 97 ? -5.851 6.606 5.829 1.00 81.56 97 GLY A C 1
ATOM 735 O O . GLY A 1 97 ? -5.209 6.591 6.874 1.00 81.56 97 GLY A O 1
ATOM 736 N N . ALA A 1 98 ? -6.535 5.541 5.398 1.00 82.62 98 ALA A N 1
ATOM 737 C CA . ALA A 1 98 ? -6.645 4.304 6.172 1.00 82.62 98 ALA A CA 1
ATOM 738 C C . ALA A 1 98 ? -5.281 3.630 6.407 1.00 82.62 98 ALA A C 1
ATOM 740 O O . ALA A 1 98 ? -5.013 3.123 7.490 1.00 82.62 98 ALA A O 1
ATOM 741 N N . LEU A 1 99 ? -4.372 3.682 5.432 1.00 86.88 99 LEU A N 1
ATOM 742 C CA . LEU A 1 99 ? -3.027 3.129 5.585 1.00 86.88 99 LEU A CA 1
ATOM 743 C C . LEU A 1 99 ? -2.208 3.887 6.638 1.00 86.88 99 LEU A C 1
ATOM 745 O O . LEU A 1 99 ? -1.481 3.273 7.410 1.00 86.88 99 LEU A O 1
ATOM 749 N N . LYS A 1 100 ? -2.368 5.214 6.721 1.00 85.69 100 LYS A N 1
ATOM 750 C CA . LYS A 1 100 ? -1.704 6.023 7.755 1.00 85.69 100 LYS A CA 1
ATOM 751 C C . LYS A 1 100 ? -2.187 5.655 9.158 1.00 85.69 100 LYS A C 1
ATOM 753 O O . LYS A 1 100 ? -1.376 5.594 10.075 1.00 85.69 100 LYS A O 1
ATOM 758 N N . THR A 1 101 ? -3.484 5.394 9.309 1.00 86.44 101 THR A N 1
ATOM 759 C CA . THR A 1 101 ? -4.095 5.069 10.604 1.00 86.44 101 THR A CA 1
ATOM 760 C C . THR A 1 101 ? -3.824 3.625 11.025 1.00 86.44 101 THR A C 1
ATOM 762 O O . THR A 1 101 ? -3.448 3.375 12.166 1.00 86.44 101 THR A O 1
ATOM 765 N N . PHE A 1 102 ? -3.967 2.665 10.108 1.00 88.62 102 PHE A N 1
ATOM 766 C CA . PHE A 1 102 ? -3.963 1.238 10.444 1.00 88.62 102 PHE A CA 1
ATOM 767 C C . PHE A 1 102 ? -2.730 0.465 9.954 1.00 88.62 102 PHE A C 1
ATOM 769 O O . PHE A 1 102 ? -2.590 -0.724 10.248 1.00 88.62 102 PHE A O 1
ATOM 776 N N . GLY A 1 103 ? -1.811 1.120 9.239 1.00 88.44 103 GLY A N 1
ATOM 777 C CA . GLY A 1 103 ? -0.603 0.509 8.676 1.00 88.44 103 GLY A CA 1
ATOM 778 C C . GLY A 1 103 ? 0.268 -0.201 9.708 1.00 88.44 103 GLY A C 1
ATOM 779 O O . GLY A 1 103 ? 0.809 -1.268 9.424 1.00 88.44 103 GLY A O 1
ATOM 780 N N . LEU A 1 104 ? 0.360 0.342 10.928 1.00 90.56 104 LEU A N 1
ATOM 781 C CA . LEU A 1 104 ? 1.096 -0.285 12.030 1.00 90.56 104 LEU A CA 1
ATOM 782 C C . LEU A 1 104 ? 0.411 -1.552 12.545 1.00 90.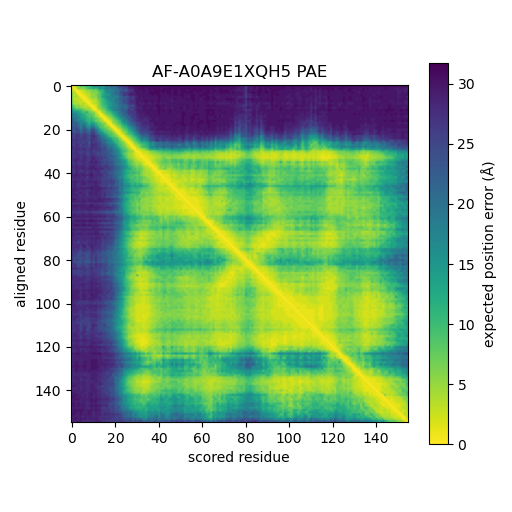56 104 LEU A C 1
ATOM 784 O O . LEU A 1 104 ? 1.080 -2.541 12.833 1.00 90.56 104 LEU A O 1
ATOM 788 N N . THR A 1 105 ? -0.912 -1.521 12.680 1.00 90.56 105 THR A N 1
ATOM 789 C CA . THR A 1 105 ? -1.695 -2.648 13.196 1.00 90.56 105 THR A CA 1
ATOM 790 C C . THR A 1 105 ? -1.596 -3.847 12.259 1.00 90.56 105 THR A C 1
ATOM 792 O O . THR A 1 105 ? -1.323 -4.958 12.710 1.00 90.56 105 THR A O 1
ATOM 795 N N . VAL A 1 106 ? -1.729 -3.618 10.949 1.00 88.25 106 VAL A N 1
ATOM 796 C CA . VAL A 1 106 ? -1.602 -4.678 9.931 1.00 88.25 106 VAL A CA 1
ATOM 797 C C . VAL A 1 106 ? -0.177 -5.191 9.849 1.00 88.25 106 VAL A C 1
ATOM 799 O O . VAL A 1 106 ? 0.031 -6.397 9.872 1.00 88.25 106 VAL A O 1
ATOM 802 N N . ALA A 1 107 ? 0.810 -4.294 9.851 1.00 88.81 107 ALA A N 1
ATOM 803 C CA . ALA A 1 107 ? 2.214 -4.682 9.887 1.00 88.81 107 ALA A CA 1
ATOM 804 C C . ALA A 1 107 ? 2.524 -5.624 11.056 1.00 88.81 107 ALA A C 1
ATOM 806 O O . ALA A 1 107 ? 3.113 -6.682 10.854 1.00 88.81 107 ALA A O 1
ATOM 807 N N . LYS A 1 108 ? 2.066 -5.289 12.268 1.00 89.00 108 LYS A N 1
ATOM 808 C CA . LYS A 1 108 ? 2.252 -6.139 13.451 1.00 89.00 108 LYS A CA 1
ATOM 809 C C . LYS A 1 108 ? 1.558 -7.495 13.314 1.00 89.00 108 LYS A C 1
ATOM 811 O O . LYS A 1 108 ? 2.139 -8.499 13.723 1.00 89.00 108 LYS A O 1
ATOM 816 N N . ARG A 1 109 ? 0.353 -7.540 12.729 1.00 87.69 109 ARG A N 1
ATOM 817 C CA . ARG A 1 109 ? -0.366 -8.795 12.439 1.00 87.69 109 ARG A CA 1
ATOM 818 C C . ARG A 1 109 ? 0.424 -9.691 11.477 1.00 87.69 109 ARG A 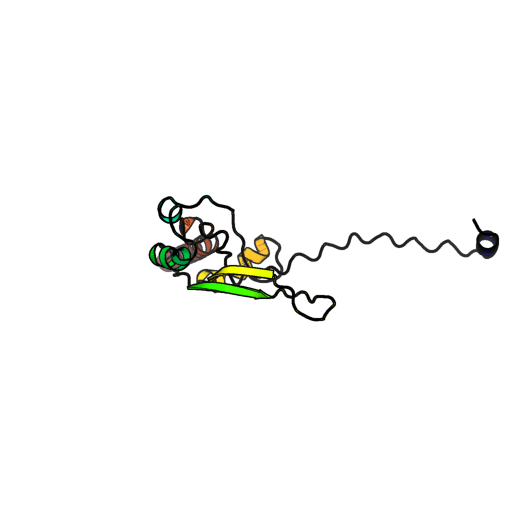C 1
ATOM 820 O O . ARG A 1 109 ? 0.487 -10.894 11.702 1.00 87.69 109 ARG A O 1
ATOM 827 N N . ASP A 1 110 ? 1.102 -9.100 10.497 1.00 84.88 110 ASP A N 1
ATOM 828 C CA . ASP A 1 110 ? 2.000 -9.791 9.557 1.00 84.88 110 ASP A CA 1
ATOM 829 C C . ASP A 1 110 ? 3.404 -10.051 10.143 1.00 84.88 110 ASP A C 1
ATOM 831 O O . ASP A 1 110 ? 4.347 -10.424 9.437 1.00 84.88 110 ASP A O 1
ATOM 835 N N . GLY A 1 111 ? 3.584 -9.811 11.446 1.00 85.19 111 GLY A N 1
ATOM 836 C CA . GLY A 1 111 ? 4.846 -9.993 12.151 1.00 85.19 111 GLY A CA 1
ATOM 837 C C . GLY A 1 111 ? 5.930 -8.969 11.806 1.00 85.19 111 GLY A C 1
ATOM 838 O O . GLY A 1 111 ? 7.079 -9.180 12.186 1.00 85.19 111 GLY A O 1
ATOM 839 N N . GLN A 1 112 ? 5.608 -7.883 11.108 1.00 85.12 112 GLN A N 1
ATOM 840 C CA . GLN A 1 112 ? 6.547 -6.815 10.773 1.00 85.12 112 GLN A CA 1
ATOM 841 C C . GLN A 1 112 ? 6.755 -5.867 11.962 1.00 85.12 112 GLN A C 1
ATOM 843 O O . GLN A 1 112 ? 5.863 -5.639 12.782 1.00 85.12 112 GLN A O 1
ATOM 848 N N . LEU A 1 113 ? 7.952 -5.284 12.037 1.00 82.06 113 LEU A N 1
ATOM 849 C CA . LEU A 1 113 ? 8.330 -4.343 13.101 1.00 82.06 113 LEU A CA 1
ATOM 850 C C . LEU A 1 113 ? 8.008 -2.885 12.749 1.00 82.06 113 LEU A C 1
ATOM 852 O O . LEU A 1 113 ? 7.902 -2.037 13.634 1.00 82.06 113 LEU A O 1
ATOM 856 N N . THR A 1 114 ? 7.861 -2.588 11.460 1.00 84.88 114 THR A N 1
ATOM 857 C CA . THR A 1 114 ? 7.643 -1.243 10.922 1.00 84.88 114 THR A CA 1
ATOM 858 C C . THR A 1 114 ? 6.257 -1.130 10.303 1.00 84.88 114 THR A C 1
ATOM 860 O O . THR A 1 114 ? 5.804 -2.092 9.692 1.00 84.88 114 THR A O 1
ATOM 863 N N . PRO A 1 115 ? 5.577 0.026 10.413 1.00 88.06 115 PRO A N 1
ATOM 864 C CA . PRO A 1 115 ? 4.278 0.208 9.781 1.00 88.06 115 PRO A CA 1
ATOM 865 C C . PRO A 1 115 ? 4.391 0.143 8.258 1.00 88.06 115 PRO A C 1
ATOM 867 O O . PRO A 1 115 ? 5.320 0.714 7.679 1.00 88.06 115 PRO A O 1
ATOM 870 N N . TYR A 1 116 ? 3.391 -0.456 7.614 1.00 89.62 116 TYR A N 1
ATOM 871 C CA . TYR A 1 116 ? 3.224 -0.297 6.176 1.00 89.62 116 TYR A CA 1
ATOM 872 C C . TYR A 1 116 ? 2.869 1.156 5.866 1.00 89.62 116 TYR A C 1
ATOM 874 O O . TYR A 1 116 ? 1.922 1.715 6.422 1.00 89.62 116 TYR A O 1
ATOM 882 N N . ARG A 1 117 ? 3.655 1.774 4.986 1.00 87.75 117 ARG A N 1
ATOM 883 C CA . ARG A 1 117 ? 3.465 3.158 4.527 1.00 87.75 117 ARG A CA 1
ATOM 884 C C . ARG A 1 117 ? 2.825 3.229 3.156 1.00 87.75 117 ARG A C 1
ATOM 886 O O . ARG A 1 117 ? 2.193 4.233 2.838 1.00 87.75 117 ARG A O 1
ATOM 893 N N . TYR A 1 118 ? 3.005 2.169 2.376 1.00 86.88 118 TYR A N 1
ATOM 894 C CA . TYR A 1 118 ? 2.500 2.049 1.022 1.00 86.88 118 TYR A CA 1
ATOM 895 C C . TYR A 1 118 ? 1.891 0.670 0.804 1.00 86.88 118 TYR A C 1
ATOM 897 O O . TYR A 1 118 ? 2.227 -0.299 1.485 1.00 86.88 118 TYR A O 1
ATOM 905 N N . VAL A 1 119 ? 0.998 0.603 -0.167 1.00 83.31 119 VAL A N 1
ATOM 906 C CA . VAL A 1 119 ? 0.472 -0.623 -0.743 1.00 83.31 119 VAL A CA 1
ATOM 907 C C . VAL A 1 119 ? 1.178 -0.846 -2.069 1.00 83.31 119 VAL A C 1
ATOM 909 O O . VAL A 1 119 ? 1.265 0.074 -2.884 1.00 83.31 119 VAL A O 1
ATOM 912 N N . ASP A 1 120 ? 1.680 -2.056 -2.260 1.00 82.81 120 ASP A N 1
ATOM 913 C CA . ASP A 1 120 ? 2.243 -2.520 -3.515 1.00 82.81 120 ASP A CA 1
ATOM 914 C C . ASP A 1 120 ? 1.127 -2.550 -4.559 1.00 82.81 120 ASP A C 1
ATOM 916 O O . ASP A 1 120 ? 0.138 -3.275 -4.433 1.00 82.81 120 ASP A O 1
ATOM 920 N N . LEU A 1 121 ? 1.280 -1.711 -5.577 1.00 74.56 121 LEU A N 1
ATOM 921 C CA . LEU A 1 121 ? 0.402 -1.674 -6.729 1.00 74.56 121 LEU A CA 1
ATOM 922 C C . LEU A 1 121 ? 1.070 -2.286 -7.969 1.00 74.56 121 LEU A C 1
ATOM 924 O O . LEU A 1 121 ? 0.557 -2.107 -9.058 1.00 74.56 121 LEU A O 1
ATOM 928 N N . ASN A 1 122 ? 2.181 -3.014 -7.864 1.00 71.44 122 ASN A N 1
ATOM 929 C CA . ASN A 1 122 ? 2.550 -4.018 -8.868 1.00 71.44 122 ASN A CA 1
ATOM 930 C C . ASN A 1 122 ? 1.631 -5.244 -8.747 1.00 71.44 122 ASN A C 1
ATOM 932 O O . ASN A 1 122 ? 1.273 -5.845 -9.756 1.00 71.44 122 ASN A O 1
ATOM 936 N N . HIS A 1 123 ? 1.123 -5.516 -7.544 1.00 67.00 123 HIS A N 1
ATOM 937 C CA . HIS A 1 123 ? -0.089 -6.308 -7.321 1.00 67.00 123 HIS A CA 1
ATOM 938 C C . HIS A 1 123 ? -1.319 -5.395 -7.434 1.00 67.00 123 HIS A C 1
ATOM 940 O O . HIS A 1 123 ? -2.126 -5.300 -6.513 1.00 67.00 123 HIS A O 1
ATOM 946 N N . ILE A 1 124 ? -1.432 -4.644 -8.539 1.00 56.22 124 ILE A N 1
ATOM 947 C CA . ILE A 1 124 ? -2.254 -3.420 -8.644 1.00 56.22 124 ILE A CA 1
ATOM 948 C C . ILE A 1 124 ? -3.724 -3.606 -8.252 1.00 56.22 124 ILE A C 1
ATOM 950 O O . ILE A 1 124 ? -4.373 -2.699 -7.733 1.00 56.22 124 ILE A O 1
ATOM 954 N N . TYR A 1 125 ? -4.237 -4.816 -8.434 1.00 62.59 125 TYR A N 1
ATOM 955 C CA . TYR A 1 125 ? -5.612 -5.206 -8.152 1.00 62.59 125 TYR A CA 1
ATOM 956 C C . TYR A 1 125 ? -5.822 -5.630 -6.690 1.00 62.59 125 TYR A C 1
ATOM 958 O O . TYR A 1 125 ? -6.951 -5.627 -6.213 1.00 62.59 125 TYR A O 1
ATOM 966 N N . GLY A 1 126 ? -4.743 -5.906 -5.958 1.00 57.69 126 GLY A N 1
ATOM 967 C CA . GLY A 1 126 ? -4.657 -6.470 -4.611 1.00 57.69 126 GLY A CA 1
ATOM 968 C C . GLY A 1 126 ? -5.495 -5.794 -3.535 1.00 57.69 126 GLY A C 1
ATOM 969 O O . GLY A 1 126 ? -6.101 -6.454 -2.695 1.00 57.69 126 GLY A O 1
ATOM 970 N N . CYS A 1 127 ? -5.508 -4.461 -3.533 1.00 56.22 127 CYS A N 1
ATOM 971 C CA . CYS A 1 127 ? -5.925 -3.725 -2.342 1.00 56.22 127 CYS A CA 1
ATOM 972 C C . CYS A 1 127 ? -7.004 -2.680 -2.582 1.00 56.22 127 CYS A C 1
ATOM 974 O O . CYS A 1 127 ? -7.963 -2.660 -1.835 1.00 56.22 127 CYS A O 1
ATOM 976 N N . CYS A 1 128 ? -6.900 -1.802 -3.579 1.00 58.97 128 CYS A N 1
ATOM 977 C CA . CYS A 1 128 ? -7.864 -0.694 -3.712 1.00 58.97 128 CYS A CA 1
ATOM 978 C C . CYS A 1 128 ? -8.479 -0.556 -5.106 1.00 58.97 128 CYS A C 1
ATOM 980 O O . CYS A 1 128 ? -9.498 0.120 -5.231 1.00 58.97 128 CYS A O 1
ATOM 982 N N . CYS A 1 129 ? -7.889 -1.188 -6.123 1.00 54.53 129 CYS A N 1
ATOM 983 C CA . CYS A 1 129 ? -8.255 -0.965 -7.522 1.00 54.53 129 CYS A CA 1
ATOM 984 C C . CYS A 1 129 ? -9.188 -2.043 -8.102 1.00 54.53 129 CYS A C 1
ATOM 986 O O . CYS A 1 129 ? -9.836 -1.777 -9.104 1.00 54.53 129 CYS A O 1
ATOM 988 N N . SER A 1 130 ? -9.290 -3.241 -7.500 1.00 56.50 130 SER A N 1
ATOM 989 C CA . SER A 1 130 ? -10.256 -4.269 -7.946 1.00 56.50 130 SER A CA 1
ATOM 990 C C . SER A 1 130 ? -11.548 -4.263 -7.128 1.00 56.50 130 SER A C 1
ATOM 992 O O . SER A 1 130 ? -12.643 -4.194 -7.674 1.00 56.50 130 SER A O 1
ATOM 994 N N . ASN A 1 131 ? -11.429 -4.324 -5.800 1.00 65.69 131 ASN A N 1
ATOM 995 C CA . ASN A 1 131 ? -12.547 -4.331 -4.869 1.00 65.69 131 ASN A CA 1
ATOM 996 C C . ASN A 1 131 ? -12.081 -3.781 -3.520 1.00 65.69 131 ASN A C 1
ATOM 998 O O . ASN A 1 131 ? -11.432 -4.480 -2.743 1.00 65.69 131 ASN A O 1
ATOM 1002 N N . PHE A 1 132 ? -12.448 -2.536 -3.215 1.00 64.81 132 PHE A N 1
ATOM 1003 C CA . PHE A 1 132 ? -12.058 -1.878 -1.965 1.00 64.81 132 PHE A CA 1
ATOM 1004 C C . PHE A 1 132 ? -12.501 -2.647 -0.708 1.00 64.81 132 PHE A C 1
ATOM 1006 O O . PHE A 1 132 ? -11.869 -2.502 0.334 1.00 64.81 132 PHE A O 1
ATOM 1013 N N . LYS A 1 133 ? -13.536 -3.501 -0.790 1.00 65.44 133 LYS A N 1
ATOM 1014 C CA . LYS A 1 133 ? -13.974 -4.348 0.333 1.00 65.44 133 LYS A CA 1
ATOM 1015 C C . LYS A 1 133 ? -12.969 -5.448 0.684 1.00 65.44 133 LYS A C 1
ATOM 1017 O O . LYS A 1 133 ? -13.046 -5.986 1.777 1.00 65.44 133 LYS A O 1
ATOM 1022 N N . ARG A 1 134 ? -12.044 -5.786 -0.222 1.00 69.81 134 ARG A N 1
ATOM 1023 C CA . ARG A 1 134 ? -10.939 -6.729 0.034 1.00 69.81 134 ARG A CA 1
ATOM 1024 C C . ARG A 1 1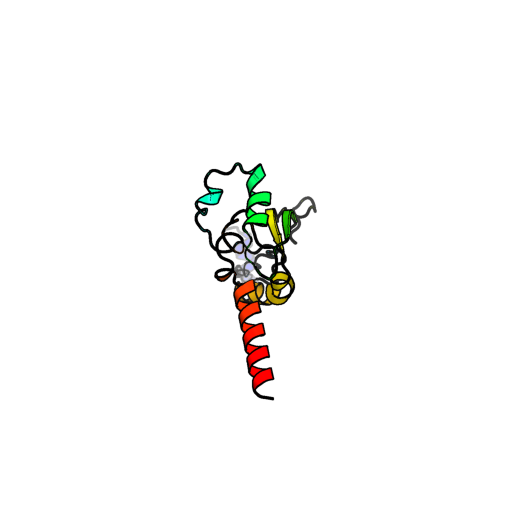34 ? -9.694 -6.040 0.603 1.00 69.81 134 ARG A C 1
ATOM 1026 O O . ARG A 1 134 ? -8.737 -6.711 0.975 1.00 69.81 134 ARG A O 1
ATOM 1033 N N . CYS A 1 135 ? -9.695 -4.709 0.689 1.00 76.19 135 CYS A N 1
ATOM 1034 C CA . CYS A 1 135 ? -8.620 -3.962 1.324 1.00 76.19 135 CYS A CA 1
ATOM 1035 C C . CYS A 1 135 ? -8.685 -4.141 2.842 1.00 76.19 135 CYS A C 1
ATOM 1037 O O . CYS A 1 135 ? -9.596 -3.615 3.483 1.00 76.19 135 CYS A O 1
ATOM 1039 N N . ILE A 1 136 ? -7.669 -4.766 3.436 1.00 79.44 136 ILE A N 1
ATOM 1040 C CA . ILE A 1 136 ? -7.579 -4.898 4.898 1.00 79.44 136 ILE A CA 1
ATOM 1041 C C . ILE A 1 136 ? -7.611 -3.532 5.608 1.00 79.44 136 ILE A C 1
ATOM 1043 O O . ILE A 1 136 ? -8.214 -3.383 6.669 1.00 79.44 136 ILE A O 1
ATOM 1047 N N . PHE A 1 137 ? -7.029 -2.494 4.994 1.00 82.62 137 PHE A N 1
ATOM 1048 C CA . PHE A 1 137 ? -7.042 -1.135 5.541 1.00 82.62 137 PHE A CA 1
ATOM 1049 C C . PHE A 1 137 ? -8.441 -0.511 5.512 1.00 82.62 137 PHE A C 1
ATOM 1051 O O . PHE A 1 137 ? -8.824 0.170 6.460 1.00 82.62 137 PHE A O 1
ATOM 1058 N N . TYR A 1 138 ? -9.215 -0.755 4.450 1.00 77.56 138 TYR A N 1
ATOM 1059 C CA . TYR A 1 138 ? -10.601 -0.292 4.356 1.00 77.56 138 TYR A CA 1
ATOM 1060 C C . TYR A 1 138 ? -11.512 -1.024 5.342 1.00 77.56 138 TYR A C 1
ATOM 1062 O O . TYR A 1 138 ? -12.377 -0.394 5.950 1.00 77.56 138 TYR A O 1
ATOM 1070 N N . GLU A 1 139 ? -11.329 -2.336 5.491 1.00 81.00 139 GLU A N 1
ATOM 1071 C CA . GLU A 1 139 ? -12.128 -3.172 6.386 1.00 81.00 139 GLU A CA 1
ATOM 1072 C C . GLU A 1 139 ? -12.008 -2.689 7.833 1.00 81.00 139 GLU A C 1
ATOM 1074 O O . GLU A 1 139 ? -13.022 -2.390 8.462 1.00 81.00 139 GLU A O 1
ATOM 1079 N N . MET A 1 140 ? -10.780 -2.487 8.325 1.00 82.12 140 MET A N 1
ATOM 1080 C CA . MET A 1 140 ? -10.568 -1.954 9.676 1.00 82.12 140 MET A CA 1
ATOM 1081 C C . MET A 1 140 ? -11.159 -0.554 9.845 1.00 82.12 140 MET A C 1
ATOM 1083 O O . MET A 1 140 ? -11.828 -0.286 10.838 1.00 82.12 140 MET A O 1
ATOM 1087 N N . ALA A 1 141 ? -10.959 0.328 8.861 1.00 79.06 141 ALA A N 1
ATOM 1088 C CA . ALA A 1 141 ? -11.488 1.686 8.917 1.00 79.06 141 ALA A CA 1
ATOM 1089 C C . ALA A 1 141 ? -13.025 1.717 8.953 1.00 79.06 141 ALA A C 1
ATOM 1091 O O . ALA A 1 141 ? -13.627 2.567 9.608 1.00 79.06 141 ALA A O 1
ATOM 1092 N N . SER A 1 142 ? -13.665 0.793 8.236 1.00 79.25 142 SER A N 1
ATOM 1093 C CA . SER A 1 142 ? -15.122 0.668 8.195 1.00 79.25 142 SER A CA 1
ATOM 1094 C C . SER A 1 142 ? -15.671 0.058 9.481 1.00 79.25 142 SER A C 1
ATOM 1096 O O . SER A 1 142 ? -16.691 0.537 9.974 1.00 79.25 142 SER A O 1
ATOM 1098 N N . GLY A 1 143 ? -14.982 -0.939 10.045 1.00 79.31 143 GLY A N 1
ATOM 1099 C CA . GLY A 1 143 ? -15.318 -1.523 11.343 1.00 79.31 143 GLY A CA 1
ATOM 1100 C C . GLY A 1 143 ? -15.270 -0.489 12.468 1.00 79.31 143 GLY A C 1
ATOM 1101 O O . GLY A 1 143 ? -16.250 -0.325 13.187 1.00 79.31 143 GLY A O 1
ATOM 1102 N N . GLU A 1 144 ? -14.197 0.304 12.554 1.00 79.62 144 GLU A N 1
ATOM 1103 C CA . GLU A 1 144 ? -14.085 1.356 13.576 1.00 79.62 144 GLU A CA 1
ATOM 1104 C C . GLU A 1 144 ? -15.173 2.433 13.418 1.00 79.62 144 GLU A C 1
ATO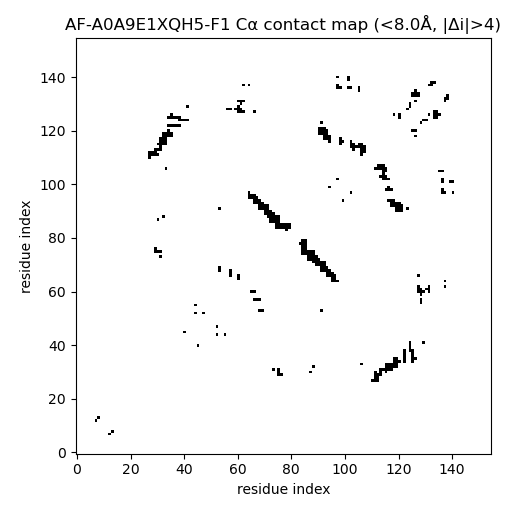M 1106 O O . GLU A 1 144 ? -15.772 2.875 14.399 1.00 79.62 144 GLU A O 1
ATOM 1111 N N . ALA A 1 145 ? -15.502 2.822 12.181 1.00 73.94 145 ALA A N 1
ATOM 1112 C CA . ALA A 1 145 ? -16.587 3.767 11.923 1.00 73.94 145 ALA A CA 1
ATOM 1113 C C . ALA A 1 145 ? -17.964 3.220 12.348 1.00 73.94 145 ALA A C 1
ATOM 1115 O O . ALA A 1 145 ? -18.778 3.971 12.890 1.00 73.94 145 ALA A O 1
ATOM 1116 N N . GLN A 1 146 ? -18.230 1.930 12.119 1.00 76.31 146 GLN A N 1
ATOM 1117 C CA . GLN A 1 146 ? -19.461 1.269 12.564 1.00 76.31 146 GLN A CA 1
ATOM 1118 C C . GLN A 1 146 ? -19.527 1.180 14.091 1.00 76.31 146 GLN A C 1
ATOM 1120 O O . GLN A 1 146 ? -20.560 1.512 14.677 1.00 76.31 146 GLN A O 1
ATOM 1125 N N . ASP A 1 147 ? -18.421 0.820 14.741 1.00 77.69 147 ASP A N 1
ATOM 1126 C CA . ASP A 1 147 ? -18.324 0.762 16.199 1.00 77.69 147 ASP A CA 1
ATOM 1127 C C . ASP A 1 147 ? -18.579 2.134 16.828 1.00 77.69 147 ASP A C 1
ATOM 1129 O O . ASP A 1 147 ? -19.388 2.250 17.753 1.00 77.69 147 ASP A O 1
ATOM 1133 N N . LEU A 1 148 ? -17.965 3.194 16.297 1.00 75.19 148 LEU A N 1
ATOM 1134 C CA . LEU A 1 148 ? -18.188 4.567 16.754 1.00 75.19 148 LEU A CA 1
ATOM 1135 C C . LEU A 1 148 ? -19.652 4.998 16.595 1.00 75.19 148 LEU A C 1
ATOM 1137 O O . LEU A 1 148 ? -20.237 5.527 17.541 1.00 75.19 148 LEU A O 1
ATOM 1141 N N . GLN A 1 149 ? -20.271 4.723 15.443 1.00 73.25 149 GLN A N 1
ATOM 1142 C CA . GLN A 1 149 ? -21.693 5.013 15.223 1.00 73.25 149 GLN A CA 1
ATOM 1143 C C . GLN A 1 149 ? -22.598 4.221 16.174 1.00 73.25 149 GLN A C 1
ATOM 1145 O O . GLN A 1 149 ? -23.584 4.758 16.677 1.00 73.25 149 GLN A O 1
ATOM 1150 N N . SER A 1 150 ? -22.270 2.957 16.450 1.00 73.25 150 SER A N 1
ATOM 1151 C CA . SER A 1 150 ? -23.038 2.122 17.378 1.00 73.25 150 SER A CA 1
ATOM 1152 C C . SER A 1 150 ? -22.989 2.660 18.811 1.00 73.25 150 SER A C 1
ATOM 1154 O O . SER A 1 150 ? -24.005 2.647 19.503 1.00 73.25 150 SER A O 1
ATOM 1156 N N . ARG A 1 151 ? -21.834 3.189 19.240 1.00 71.75 151 ARG A N 1
ATOM 1157 C CA . ARG A 1 151 ? -21.656 3.821 20.554 1.00 71.75 151 ARG A CA 1
ATOM 1158 C C . ARG A 1 151 ? -22.413 5.139 20.647 1.00 71.75 151 ARG A C 1
ATOM 1160 O O . ARG A 1 151 ? -23.078 5.368 21.646 1.00 71.75 151 ARG A O 1
ATOM 1167 N N . GLN A 1 152 ? -22.372 5.962 19.599 1.00 68.62 152 GLN A N 1
ATOM 1168 C CA . GLN A 1 152 ? -23.106 7.231 19.547 1.00 68.62 152 GLN A CA 1
ATOM 1169 C C . GLN A 1 152 ? -24.628 7.049 19.583 1.00 68.62 152 GLN A C 1
ATOM 1171 O O . GLN A 1 152 ? -25.309 7.881 20.158 1.00 68.62 152 GLN A O 1
ATOM 1176 N N . ARG A 1 153 ? -25.169 5.964 19.013 1.00 71.94 153 ARG A N 1
ATOM 1177 C CA . ARG A 1 153 ? -26.612 5.651 19.074 1.00 71.94 153 ARG A CA 1
ATOM 1178 C C . ARG A 1 153 ? -27.084 5.124 20.436 1.00 71.94 153 ARG A C 1
ATOM 1180 O O . ARG A 1 153 ? -28.285 4.972 20.628 1.00 71.94 153 ARG A O 1
ATOM 1187 N N . ARG A 1 154 ? -26.159 4.754 21.328 1.00 67.88 154 ARG A N 1
ATOM 1188 C CA . ARG A 1 154 ? -26.452 4.251 22.684 1.00 67.88 154 ARG A CA 1
ATOM 1189 C C . ARG A 1 154 ? -26.399 5.347 23.756 1.00 67.88 154 ARG A C 1
ATOM 1191 O O . ARG A 1 154 ? -26.662 5.037 24.915 1.00 67.88 154 ARG A O 1
ATOM 1198 N N . ILE A 1 155 ? -26.019 6.566 23.376 1.00 55.16 155 ILE A N 1
ATOM 1199 C CA . ILE A 1 155 ? -26.040 7.781 24.204 1.00 55.16 155 ILE A CA 1
ATOM 1200 C C . ILE A 1 155 ? -27.311 8.548 23.849 1.00 55.16 155 ILE A C 1
ATOM 1202 O O . ILE A 1 155 ? -27.953 9.058 24.789 1.00 55.16 155 ILE A O 1
#

Mean predicted aligned error: 13.07 Å

Secondary structure (DSSP, 8-state):
--HHHHHHHHTT-PPPP---------------EE-----PPPHHHHT--GGGHHHHHHHH---TT--EEEEEEEEEEEEPTTSPEEEEEEEEEEE-HHHHHHHHHHHHHTT-SS---EEESTTTIIIIIS-GGG-HHHHHHHHHHHHHHHHHTT-

Sequence (155 aa):
MGLLDKIAELFGRAPAPQAAAATGEQKKPARQVYGGPEIEPPEWAASLPKAKLMEACTEQAVCRFKPHIELKRIMSTRRQFDGNLETEYDGIAGGCGALKTFGLTVAKRDGQLTPYRYVDLNHIYGCCCSNFKRCIFYEMASGEAQDLQSRQRRI

pLDDT: mean 73.53, std 12.6, range [41.75, 90.56]

Radius of gyration: 25.05 Å; Cα contacts (8 Å, |Δi|>4): 211; chains: 1; bounding box: 78×43×55 Å